Protein AF-F3GBC5-F1 (afdb_monomer)

Structure (mmCIF, N/CA/C/O backbone):
data_AF-F3GBC5-F1
#
_entry.id   AF-F3GBC5-F1
#
loop_
_atom_site.group_PDB
_atom_site.id
_atom_site.type_symbol
_atom_site.label_atom_id
_atom_site.label_alt_id
_atom_site.label_comp_id
_atom_site.label_asym_id
_atom_site.label_entity_id
_atom_site.label_seq_id
_atom_site.pdbx_PDB_ins_code
_atom_site.Cartn_x
_atom_site.Cartn_y
_atom_site.Cartn_z
_atom_site.occupancy
_atom_site.B_iso_or_equiv
_atom_site.auth_seq_id
_atom_site.auth_comp_id
_atom_site.auth_asym_id
_atom_site.auth_atom_id
_atom_site.pdbx_PDB_model_num
ATOM 1 N N . MET A 1 1 ? -7.326 -2.769 8.605 1.00 95.69 1 MET A N 1
ATOM 2 C CA . MET A 1 1 ? -7.092 -1.473 7.937 1.00 95.69 1 MET A CA 1
ATOM 3 C C . MET A 1 1 ? -6.368 -1.726 6.631 1.00 95.69 1 MET A C 1
ATOM 5 O O . MET A 1 1 ? -5.532 -2.633 6.591 1.00 95.69 1 MET A O 1
ATOM 9 N N . ILE A 1 2 ? -6.704 -0.958 5.600 1.00 98.06 2 ILE A N 1
ATOM 10 C CA . ILE A 1 2 ? -6.053 -0.995 4.289 1.00 98.06 2 ILE A CA 1
ATOM 11 C C . ILE A 1 2 ? -5.337 0.330 4.050 1.00 98.06 2 ILE A C 1
ATOM 13 O O . ILE A 1 2 ? -5.865 1.390 4.390 1.00 98.06 2 ILE A O 1
ATOM 17 N N . TRP A 1 3 ? -4.138 0.267 3.484 1.00 98.31 3 TRP A N 1
ATOM 18 C CA . TRP A 1 3 ? -3.339 1.444 3.184 1.00 98.31 3 TRP A CA 1
ATOM 19 C C . TRP A 1 3 ? -2.966 1.498 1.703 1.00 98.31 3 TRP A C 1
ATOM 21 O O . TRP A 1 3 ? -2.251 0.633 1.202 1.00 98.31 3 TRP A O 1
ATOM 31 N N . PHE A 1 4 ? -3.441 2.534 1.014 1.00 97.56 4 PHE A N 1
ATOM 32 C CA . PHE A 1 4 ? -3.030 2.887 -0.340 1.00 97.56 4 PHE A CA 1
ATOM 33 C C . PHE A 1 4 ? -1.811 3.810 -0.293 1.00 97.56 4 PHE A C 1
ATOM 35 O O . PHE A 1 4 ? -1.928 4.986 0.059 1.00 97.56 4 PHE A O 1
ATOM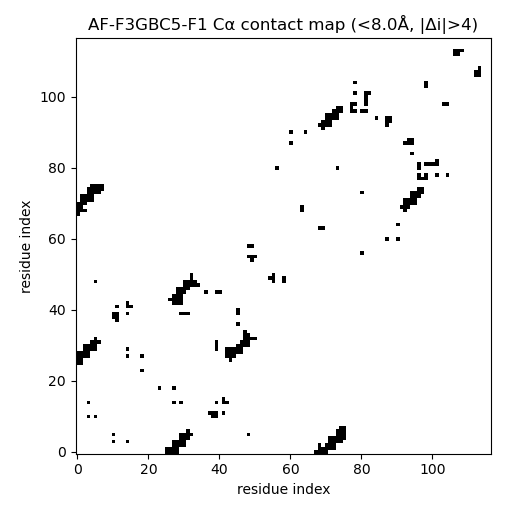 42 N N . LEU A 1 5 ? -0.648 3.276 -0.659 1.00 97.19 5 LEU A N 1
ATOM 43 C CA . LEU A 1 5 ? 0.555 4.077 -0.878 1.00 97.19 5 LEU A CA 1
ATOM 44 C C . LEU A 1 5 ? 0.396 4.937 -2.133 1.00 97.19 5 LEU A C 1
ATOM 46 O O . LEU A 1 5 ? -0.572 4.774 -2.883 1.00 97.19 5 LEU A O 1
ATOM 50 N N . GLU A 1 6 ? 1.355 5.830 -2.370 1.00 95.62 6 GLU A N 1
ATOM 51 C CA . GLU A 1 6 ? 1.394 6.697 -3.539 1.00 95.62 6 GLU A CA 1
ATOM 52 C C . GLU A 1 6 ? 1.035 5.916 -4.809 1.00 95.62 6 GLU A C 1
ATOM 54 O O . GLU A 1 6 ? 1.696 4.947 -5.196 1.00 95.62 6 GLU A O 1
ATOM 59 N N . GLY A 1 7 ? -0.052 6.345 -5.445 1.00 90.56 7 GLY A N 1
ATOM 60 C CA . GLY A 1 7 ? -0.578 5.740 -6.657 1.00 90.56 7 GLY A CA 1
ATOM 61 C C . GLY A 1 7 ? -0.286 6.575 -7.899 1.00 90.56 7 GLY A C 1
ATOM 62 O O . GLY A 1 7 ? 0.519 7.507 -7.901 1.00 90.56 7 GLY A O 1
ATOM 63 N N . GLN A 1 8 ? -0.959 6.225 -8.992 1.00 85.44 8 GLN A N 1
ATOM 64 C CA . GLN A 1 8 ? -1.027 7.070 -10.187 1.00 85.44 8 GLN A CA 1
ATOM 65 C C . GLN A 1 8 ? -2.085 8.172 -10.001 1.00 85.44 8 GLN A C 1
ATOM 67 O O . GLN A 1 8 ? -2.674 8.313 -8.930 1.00 85.44 8 GLN A O 1
ATOM 72 N N . SER A 1 9 ? -2.364 8.946 -11.054 1.00 84.31 9 SER A N 1
ATOM 73 C CA . SER A 1 9 ? -3.384 10.006 -11.029 1.00 84.31 9 SER A CA 1
ATOM 74 C C . SER A 1 9 ? -4.768 9.532 -10.574 1.00 84.31 9 SER A C 1
ATOM 76 O O . SER A 1 9 ? -5.513 10.336 -10.031 1.00 84.31 9 SER A O 1
ATOM 78 N N . SER A 1 10 ? -5.078 8.243 -10.738 1.00 87.62 10 SER A N 1
ATOM 79 C CA . SER A 1 10 ? -6.343 7.615 -10.345 1.00 87.62 10 SER A CA 1
ATOM 80 C C . SER A 1 10 ? -6.451 7.250 -8.856 1.00 87.62 10 SER A C 1
ATOM 82 O O . SER A 1 10 ? -7.378 6.545 -8.461 1.00 87.62 10 SER A O 1
ATOM 84 N N . GLN A 1 11 ? -5.478 7.623 -8.013 1.00 92.56 11 GLN A N 1
ATOM 85 C CA . GLN A 1 11 ? -5.460 7.210 -6.603 1.00 92.56 11 GLN A CA 1
ATOM 86 C C . GLN A 1 11 ? -6.709 7.687 -5.844 1.00 92.56 11 GLN A C 1
ATOM 88 O O . GLN A 1 11 ? -7.234 6.940 -5.020 1.00 92.56 11 GLN A O 1
ATOM 93 N N . ARG A 1 12 ? -7.226 8.884 -6.156 1.00 94.94 12 ARG A N 1
ATOM 94 C CA . ARG A 1 12 ? -8.459 9.415 -5.555 1.00 94.94 12 ARG A CA 1
ATOM 95 C C . ARG A 1 12 ? -9.647 8.492 -5.833 1.00 94.94 12 ARG A C 1
ATOM 97 O O . ARG A 1 12 ? -10.371 8.120 -4.914 1.00 94.94 12 ARG A O 1
ATOM 104 N N . GLU A 1 13 ? -9.824 8.105 -7.090 1.00 95.75 13 GLU A N 1
ATOM 105 C CA . GLU A 1 13 ? -10.915 7.249 -7.549 1.00 95.75 13 GLU A CA 1
ATOM 106 C C . GLU A 1 13 ? -10.801 5.842 -6.956 1.00 95.75 13 GLU A C 1
ATOM 108 O O . GLU A 1 13 ? -11.810 5.259 -6.572 1.00 95.75 13 GLU A O 1
ATOM 113 N N . VAL A 1 14 ? -9.579 5.317 -6.810 1.00 94.56 14 VAL A N 1
ATOM 114 C CA . VAL A 1 14 ? -9.336 4.032 -6.135 1.00 94.56 14 VAL A CA 1
ATOM 115 C C . VAL A 1 14 ? -9.748 4.093 -4.663 1.00 94.56 14 VAL A C 1
ATOM 117 O O . VAL A 1 14 ? -10.412 3.176 -4.185 1.00 94.56 14 VAL A O 1
ATOM 120 N N . ILE A 1 15 ? -9.405 5.170 -3.947 1.00 95.81 15 ILE A N 1
ATOM 121 C CA . ILE A 1 15 ? -9.807 5.361 -2.543 1.00 95.81 15 ILE A CA 1
ATOM 122 C C . ILE A 1 15 ? -11.333 5.444 -2.425 1.00 95.81 15 ILE A C 1
ATOM 124 O O . ILE A 1 15 ? -11.912 4.800 -1.552 1.00 95.81 15 ILE A O 1
ATOM 128 N N . MET A 1 16 ? -11.989 6.197 -3.314 1.00 96.31 16 MET A N 1
ATOM 129 C CA . MET A 1 16 ? -13.451 6.314 -3.338 1.00 96.31 16 MET A CA 1
ATOM 130 C C . MET A 1 16 ? -14.120 4.967 -3.632 1.00 96.31 16 MET A C 1
ATOM 132 O O . MET A 1 16 ? -14.988 4.541 -2.879 1.00 96.31 16 MET A O 1
ATOM 136 N N . GLY A 1 17 ? -13.657 4.245 -4.655 1.00 96.62 17 GLY A N 1
ATOM 137 C CA . GLY A 1 17 ? -14.180 2.917 -4.975 1.00 96.62 17 GLY A CA 1
ATOM 138 C C . GLY A 1 17 ? -13.964 1.910 -3.843 1.00 96.62 17 GLY A C 1
ATOM 139 O O . GLY A 1 17 ? -14.844 1.102 -3.556 1.00 96.62 17 GLY A O 1
ATOM 140 N N . ALA A 1 18 ? -12.827 1.983 -3.144 1.00 95.88 18 ALA A N 1
ATOM 141 C CA . ALA A 1 18 ? -12.584 1.173 -1.956 1.00 95.88 18 ALA A CA 1
ATOM 142 C C . ALA A 1 18 ? -13.547 1.534 -0.818 1.00 95.88 18 ALA A C 1
ATOM 144 O O . ALA A 1 18 ? -14.057 0.635 -0.155 1.00 95.88 18 ALA A O 1
ATOM 145 N N . ARG A 1 19 ? -13.832 2.823 -0.602 1.00 95.62 19 ARG A N 1
ATOM 146 C CA . ARG A 1 19 ? -14.814 3.258 0.398 1.00 95.62 19 ARG A CA 1
ATOM 147 C C . ARG A 1 19 ? -16.220 2.750 0.079 1.00 95.62 19 ARG A C 1
ATOM 149 O O . ARG A 1 19 ? -16.901 2.310 0.997 1.00 95.62 19 ARG A O 1
ATOM 156 N N . ASP A 1 20 ? -16.618 2.768 -1.188 1.00 97.12 20 ASP A N 1
ATOM 157 C CA . ASP A 1 20 ? -17.935 2.292 -1.621 1.00 97.12 20 ASP A CA 1
ATOM 158 C C . ASP A 1 20 ? -18.071 0.764 -1.511 1.00 97.12 20 ASP A C 1
ATOM 160 O O . ASP A 1 20 ? -19.148 0.248 -1.213 1.00 97.12 20 ASP A O 1
ATOM 164 N N . ALA A 1 21 ? -16.980 0.027 -1.739 1.00 97.19 21 ALA A N 1
ATOM 165 C CA . ALA A 1 21 ? -16.977 -1.435 -1.732 1.00 97.19 21 ALA A CA 1
ATOM 166 C C . ALA A 1 21 ? -16.755 -2.059 -0.343 1.00 97.19 21 ALA A C 1
ATOM 168 O O . ALA A 1 21 ? -17.142 -3.208 -0.113 1.00 97.19 21 ALA A O 1
ATOM 169 N N . LEU A 1 22 ? -16.091 -1.349 0.572 1.00 96.38 22 LEU A N 1
ATOM 170 C CA . LEU A 1 22 ? -15.701 -1.879 1.878 1.00 96.38 22 LEU A CA 1
ATOM 171 C C . LEU A 1 22 ? -16.693 -1.474 2.979 1.00 96.38 22 LEU A C 1
ATOM 173 O O . LEU A 1 22 ? -17.226 -0.365 2.967 1.00 96.38 22 LEU A O 1
ATOM 177 N N . PRO A 1 23 ? -16.899 -2.324 4.003 1.00 96.69 23 PRO A N 1
ATOM 178 C CA . PRO A 1 23 ? -17.664 -1.936 5.182 1.00 96.69 23 PRO A CA 1
ATOM 179 C C . PRO A 1 23 ? -17.080 -0.686 5.853 1.00 96.69 23 PRO A C 1
ATOM 181 O O . PRO A 1 23 ? -15.861 -0.532 5.935 1.00 96.69 23 PRO A O 1
ATOM 184 N N . ALA A 1 24 ? -17.936 0.156 6.437 1.00 94.25 24 ALA A N 1
ATOM 185 C CA . ALA A 1 24 ? -17.514 1.372 7.145 1.00 94.25 24 ALA A CA 1
ATOM 186 C C . ALA A 1 24 ? -16.543 1.111 8.317 1.00 94.25 24 ALA A C 1
ATOM 188 O O . ALA A 1 24 ? -15.801 2.002 8.716 1.00 94.25 24 ALA A O 1
ATOM 189 N N . SER A 1 25 ? -16.519 -0.112 8.857 1.00 96.00 25 SER A N 1
ATOM 190 C CA . SER A 1 25 ? -15.562 -0.536 9.887 1.00 96.00 25 SER A CA 1
ATOM 191 C C . SER A 1 25 ? -14.130 -0.710 9.366 1.00 96.00 25 SER A C 1
ATOM 193 O O . SER A 1 25 ? -13.192 -0.783 10.162 1.00 96.00 25 SER A O 1
ATOM 195 N N . VAL A 1 26 ? -13.930 -0.788 8.047 1.00 97.00 26 VAL A N 1
ATOM 196 C CA . VAL A 1 26 ? -12.598 -0.847 7.445 1.00 97.00 26 VAL A CA 1
ATOM 197 C C . VAL A 1 26 ? -12.049 0.567 7.311 1.00 97.00 26 VAL A C 1
ATOM 199 O O . VAL A 1 26 ? -12.502 1.354 6.477 1.00 97.00 26 VAL A O 1
ATOM 202 N N . GLN A 1 27 ? -11.031 0.868 8.119 1.00 97.88 27 GLN A N 1
ATOM 203 C CA . GLN A 1 27 ? -10.290 2.116 7.991 1.00 97.88 27 GLN A CA 1
ATOM 204 C C . GLN A 1 27 ? -9.411 2.098 6.734 1.00 97.88 27 GLN A C 1
ATOM 206 O O . GLN A 1 27 ? -8.677 1.125 6.499 1.00 97.88 27 GLN A O 1
ATOM 211 N N . ILE A 1 28 ? -9.484 3.184 5.968 1.00 98.31 28 ILE A N 1
ATOM 212 C CA . ILE A 1 28 ? -8.705 3.446 4.762 1.00 98.31 28 ILE A CA 1
ATOM 213 C C . ILE A 1 28 ? -7.673 4.525 5.078 1.00 98.31 28 ILE A C 1
ATOM 215 O O . ILE A 1 28 ? -8.014 5.636 5.482 1.00 98.31 28 ILE A O 1
ATOM 219 N N . ILE A 1 29 ? -6.409 4.191 4.851 1.00 98.31 29 ILE A N 1
ATOM 220 C CA . ILE A 1 29 ? -5.279 5.113 4.918 1.00 98.31 29 ILE A CA 1
ATOM 221 C C . ILE A 1 29 ? -4.820 5.384 3.486 1.00 98.31 29 ILE A C 1
ATOM 223 O O . ILE A 1 29 ? -4.782 4.468 2.660 1.00 98.31 29 ILE A O 1
ATOM 227 N N . ALA A 1 30 ? -4.449 6.623 3.190 1.00 97.62 30 ALA A N 1
ATOM 228 C CA . ALA A 1 30 ? -3.800 6.984 1.940 1.00 97.62 30 ALA A CA 1
ATOM 229 C C . ALA A 1 30 ? -2.535 7.793 2.200 1.00 97.62 30 ALA A C 1
ATOM 231 O O . ALA A 1 30 ? -2.476 8.600 3.128 1.00 97.62 30 ALA A O 1
ATOM 232 N N . SER A 1 31 ? -1.525 7.610 1.361 1.00 97.06 31 SER A N 1
ATOM 233 C CA . SER A 1 31 ? -0.312 8.413 1.425 1.00 97.06 31 SER A CA 1
ATOM 234 C C . SER A 1 31 ? 0.201 8.818 0.057 1.00 97.06 31 SER A C 1
ATOM 236 O O . SER A 1 31 ? -0.175 8.255 -0.973 1.00 97.06 31 SER A O 1
ATOM 238 N N . HIS A 1 32 ? 1.003 9.876 0.055 1.00 95.62 32 HIS A N 1
ATOM 239 C CA . HIS A 1 32 ? 1.622 10.426 -1.140 1.00 95.62 32 HIS A CA 1
ATOM 240 C C . HIS A 1 32 ? 2.922 11.146 -0.746 1.00 95.62 32 HIS A C 1
ATOM 242 O O . HIS A 1 32 ? 3.022 11.682 0.359 1.00 95.62 32 HIS A O 1
ATOM 248 N N . ARG A 1 33 ? 3.931 11.188 -1.630 1.00 94.44 33 ARG A N 1
ATOM 249 C CA . ARG A 1 33 ? 5.225 11.842 -1.320 1.00 94.44 33 ARG A CA 1
ATOM 250 C C . ARG A 1 33 ? 5.116 13.374 -1.234 1.00 94.44 33 ARG A C 1
ATOM 252 O O . ARG A 1 33 ? 5.864 14.049 -0.533 1.00 94.44 33 ARG A O 1
ATOM 259 N N . GLN A 1 34 ? 4.165 13.927 -1.984 1.00 92.94 34 GLN A N 1
ATOM 260 C CA . GLN A 1 34 ? 3.798 15.349 -2.000 1.00 92.94 34 GLN A CA 1
ATOM 261 C C . GLN A 1 34 ? 2.494 15.582 -1.232 1.00 92.94 34 GLN A C 1
ATOM 263 O O . GLN A 1 34 ? 1.632 14.703 -1.218 1.00 92.94 34 GLN A O 1
ATOM 268 N N . GLN A 1 35 ? 2.298 16.790 -0.698 1.00 89.00 35 GLN A N 1
ATOM 269 C CA . GLN A 1 35 ? 1.004 17.219 -0.160 1.00 89.00 35 GLN A CA 1
ATOM 270 C C . GLN A 1 35 ? -0.026 17.370 -1.285 1.00 89.00 35 GLN A C 1
ATOM 272 O O . GLN A 1 35 ? -0.050 18.376 -1.988 1.00 89.00 35 GLN A O 1
ATOM 277 N N . ARG A 1 36 ? -0.870 16.347 -1.446 1.00 89.56 36 ARG A N 1
ATOM 278 C CA . ARG A 1 36 ? -1.950 16.290 -2.439 1.00 89.56 36 ARG A CA 1
ATOM 279 C C . ARG A 1 36 ? -3.275 15.943 -1.771 1.00 89.56 36 ARG A C 1
ATOM 281 O O . ARG A 1 36 ? -3.764 14.817 -1.883 1.00 89.56 36 ARG A O 1
ATOM 288 N N . SER A 1 37 ? -3.831 16.887 -1.014 1.00 88.75 37 SER A N 1
ATOM 289 C CA . SER A 1 37 ? -5.086 16.685 -0.272 1.00 88.75 37 SER A CA 1
ATOM 290 C C . SER A 1 37 ? -6.272 16.392 -1.192 1.00 88.75 37 SER A C 1
ATOM 292 O O . SER A 1 37 ? -7.205 15.700 -0.792 1.00 88.75 37 SER A O 1
ATOM 294 N N . GLU A 1 38 ? -6.218 16.837 -2.446 1.00 90.06 38 GLU A N 1
ATOM 295 C CA . GLU A 1 38 ? -7.196 16.495 -3.471 1.00 90.06 38 GLU A CA 1
ATOM 296 C C . GLU A 1 38 ? -7.200 14.995 -3.811 1.00 90.06 38 GLU A C 1
ATOM 298 O O . GLU A 1 38 ? -8.236 14.471 -4.222 1.00 90.06 38 GLU A O 1
ATOM 303 N N . ILE A 1 39 ? -6.078 14.296 -3.593 1.00 89.75 39 ILE A N 1
ATOM 304 C CA . ILE A 1 39 ? -5.944 12.849 -3.795 1.00 89.75 39 ILE A CA 1
ATOM 305 C C . ILE A 1 39 ? -6.237 12.074 -2.512 1.00 89.75 39 ILE A C 1
ATOM 307 O O . ILE A 1 39 ? -7.070 11.170 -2.515 1.00 89.75 39 ILE A O 1
ATOM 311 N N . THR A 1 40 ? -5.550 12.405 -1.418 1.00 93.81 40 THR A N 1
ATOM 312 C CA . THR A 1 40 ? -5.593 11.605 -0.183 1.00 93.81 40 THR A CA 1
ATOM 313 C C . THR A 1 40 ? -6.768 11.954 0.725 1.00 93.81 40 THR A C 1
ATOM 315 O O . THR A 1 40 ? -7.128 11.156 1.584 1.00 93.81 40 THR A O 1
ATOM 318 N N . GLY A 1 41 ? -7.417 13.104 0.524 1.00 90.62 41 GLY A N 1
ATOM 319 C CA . GLY A 1 41 ? -8.468 13.625 1.405 1.00 90.62 41 GLY A CA 1
ATOM 320 C C . GLY A 1 41 ? -9.799 12.869 1.379 1.00 90.62 41 GLY A C 1
ATOM 321 O O . GLY A 1 41 ? -10.761 13.340 1.973 1.00 90.62 41 GLY A O 1
ATOM 322 N N . GLN A 1 42 ? -9.901 11.751 0.657 1.00 91.69 42 GLN A N 1
ATOM 323 C CA . GLN A 1 42 ? -11.048 10.832 0.734 1.00 91.69 42 GLN A CA 1
ATOM 324 C C . GLN A 1 42 ? -10.786 9.633 1.662 1.00 91.69 42 GLN A C 1
ATOM 326 O O . GLN A 1 42 ? -11.696 8.851 1.925 1.00 91.69 42 GLN A O 1
ATOM 331 N N . ALA A 1 43 ? -9.551 9.469 2.144 1.00 96.38 43 ALA A N 1
ATOM 332 C CA . ALA A 1 43 ? -9.199 8.462 3.136 1.00 96.38 43 ALA A CA 1
ATOM 333 C C . ALA A 1 43 ? -9.517 8.956 4.555 1.00 96.38 43 ALA A C 1
ATOM 335 O O . ALA A 1 43 ? -9.614 10.158 4.799 1.00 96.38 43 ALA A O 1
ATOM 336 N N . ASP A 1 44 ? -9.616 8.029 5.508 1.00 97.25 44 ASP A N 1
ATOM 337 C CA . ASP A 1 44 ? -9.821 8.378 6.921 1.00 97.25 44 ASP A CA 1
ATOM 338 C C . ASP A 1 44 ? -8.552 8.985 7.531 1.00 97.25 44 ASP A C 1
ATOM 340 O O . ASP A 1 44 ? -8.615 9.789 8.459 1.00 97.25 44 ASP A O 1
ATOM 344 N N . VAL A 1 45 ? -7.389 8.573 7.018 1.00 96.69 45 VAL A N 1
ATOM 345 C CA . VAL A 1 45 ? -6.072 9.070 7.421 1.00 96.69 45 VAL A CA 1
ATOM 346 C C . VAL A 1 45 ? -5.245 9.352 6.173 1.00 96.69 45 VAL A C 1
ATOM 348 O O . VAL A 1 45 ? -5.097 8.486 5.310 1.00 96.69 45 VAL A O 1
ATOM 351 N N . ALA A 1 46 ? -4.671 10.552 6.105 1.00 96.56 46 ALA A N 1
ATOM 352 C CA . ALA A 1 46 ? -3.717 10.947 5.078 1.00 96.56 46 ALA A CA 1
ATOM 353 C C . ALA A 1 46 ? -2.310 11.055 5.684 1.00 96.56 46 ALA A C 1
ATOM 355 O O . ALA A 1 46 ? -2.120 11.751 6.681 1.00 96.56 46 ALA A O 1
ATOM 356 N N . LEU A 1 47 ? -1.328 10.388 5.079 1.00 97.12 47 LEU A N 1
ATOM 357 C CA . LEU A 1 47 ? 0.077 10.427 5.497 1.00 97.12 47 LEU A CA 1
ATOM 358 C C . LEU A 1 47 ? 0.965 10.973 4.375 1.00 97.12 47 LEU A C 1
ATOM 360 O O . LEU A 1 47 ? 0.612 10.910 3.195 1.00 97.12 47 LEU A O 1
ATOM 364 N N . GLN A 1 48 ? 2.141 11.476 4.740 1.00 96.69 48 GLN A N 1
ATOM 365 C CA . GLN A 1 48 ? 3.155 11.903 3.782 1.00 96.69 48 GLN A CA 1
ATOM 366 C C . GLN A 1 48 ? 4.300 10.891 3.740 1.00 96.69 48 GLN A C 1
ATOM 368 O O . GLN A 1 48 ? 4.888 10.577 4.770 1.00 96.69 48 GLN A O 1
ATOM 373 N N . GLU A 1 49 ? 4.601 10.388 2.545 1.00 96.75 49 GLU A N 1
ATOM 374 C CA . GLU A 1 49 ? 5.701 9.445 2.321 1.00 96.75 49 GLU A CA 1
ATOM 375 C C . GLU A 1 49 ? 7.056 10.161 2.217 1.00 96.75 49 GLU A C 1
ATOM 377 O O . GLU A 1 49 ? 7.121 11.250 1.633 1.00 96.75 49 GLU A O 1
ATOM 382 N N . PRO A 1 50 ? 8.155 9.523 2.666 1.00 96.38 50 PRO A N 1
ATOM 383 C CA . PRO A 1 50 ? 9.507 9.944 2.316 1.00 96.38 50 PRO A CA 1
ATOM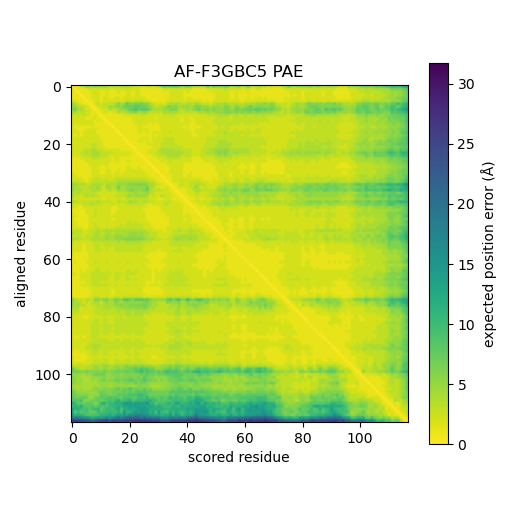 384 C C . PRO A 1 50 ? 9.725 9.984 0.799 1.00 96.38 50 PRO A C 1
ATOM 386 O O . PRO A 1 50 ? 9.179 9.174 0.044 1.00 96.38 50 PRO A O 1
ATOM 389 N N . VAL A 1 51 ? 10.537 10.930 0.324 1.00 92.94 51 VAL A N 1
ATOM 390 C CA . VAL A 1 51 ? 10.824 11.070 -1.115 1.00 92.94 51 VAL A CA 1
ATOM 391 C C . VAL A 1 51 ? 11.737 9.951 -1.605 1.00 92.94 51 VAL A C 1
ATOM 393 O O . VAL A 1 51 ? 11.507 9.444 -2.704 1.00 92.94 51 VAL A O 1
ATOM 396 N N . ASP A 1 52 ? 12.721 9.571 -0.792 1.00 94.19 52 ASP A N 1
ATOM 397 C CA . ASP A 1 52 ? 13.650 8.482 -1.073 1.00 94.19 52 ASP A CA 1
ATOM 398 C C . ASP A 1 52 ? 12.962 7.114 -0.965 1.00 94.19 52 ASP A C 1
ATOM 400 O O . ASP A 1 52 ? 12.129 6.894 -0.086 1.00 94.19 52 ASP A O 1
ATOM 404 N N . ASN A 1 53 ? 13.278 6.200 -1.882 1.00 89.69 53 ASN A N 1
ATOM 405 C CA . ASN A 1 53 ? 12.596 4.910 -1.951 1.00 89.69 53 ASN A CA 1
ATOM 406 C C . ASN A 1 53 ? 13.050 3.944 -0.847 1.00 89.69 53 ASN A C 1
ATOM 408 O O . ASN A 1 53 ? 12.211 3.211 -0.321 1.00 89.69 53 ASN A O 1
ATOM 412 N N . ASP A 1 54 ? 14.337 3.937 -0.491 1.00 87.06 54 ASP A N 1
ATOM 413 C CA . ASP A 1 54 ? 14.862 3.050 0.551 1.00 87.06 54 ASP A CA 1
ATOM 414 C C . ASP A 1 54 ? 14.316 3.479 1.918 1.00 87.06 54 ASP A C 1
ATOM 416 O O . ASP A 1 54 ? 13.744 2.661 2.645 1.00 87.06 54 ASP A O 1
ATOM 420 N N . GLU A 1 55 ? 14.360 4.784 2.213 1.00 94.94 55 GLU A N 1
ATOM 421 C CA . GLU A 1 55 ? 13.745 5.360 3.417 1.00 94.94 55 GLU A CA 1
ATOM 422 C C . GLU A 1 55 ? 12.242 5.053 3.479 1.00 94.94 55 GLU A C 1
ATOM 424 O O . GLU A 1 55 ? 11.692 4.719 4.533 1.00 94.94 55 GLU A O 1
ATOM 429 N N . ARG A 1 56 ? 11.560 5.119 2.330 1.00 95.31 56 ARG A N 1
ATOM 430 C CA . ARG A 1 56 ? 10.124 4.864 2.242 1.00 95.31 56 ARG A CA 1
ATOM 431 C C . ARG A 1 56 ? 9.756 3.430 2.603 1.00 95.31 56 ARG A C 1
ATOM 433 O O . ARG A 1 56 ? 8.730 3.247 3.250 1.00 95.31 56 ARG A O 1
ATOM 440 N N . ILE A 1 57 ? 10.538 2.417 2.227 1.00 95.50 57 ILE A N 1
ATOM 441 C CA . ILE A 1 57 ? 10.223 1.020 2.587 1.00 95.50 57 ILE A CA 1
ATOM 442 C C . ILE A 1 57 ? 10.256 0.834 4.102 1.00 95.50 57 ILE A C 1
ATOM 444 O O . ILE A 1 57 ? 9.308 0.293 4.678 1.00 95.50 57 ILE A O 1
ATOM 448 N N . ASP A 1 58 ? 11.313 1.317 4.749 1.00 96.50 58 ASP A N 1
ATOM 449 C CA . ASP A 1 58 ? 11.469 1.214 6.200 1.00 96.50 58 ASP A CA 1
ATOM 450 C C . ASP A 1 58 ? 10.370 1.990 6.927 1.00 96.50 58 ASP A C 1
ATOM 452 O O . ASP A 1 58 ? 9.745 1.481 7.865 1.00 96.50 58 ASP A O 1
ATOM 456 N N . TRP A 1 59 ? 10.064 3.191 6.434 1.00 97.81 59 TRP A N 1
ATOM 457 C CA . TRP A 1 59 ? 8.971 4.006 6.939 1.00 97.81 59 TRP A CA 1
ATOM 458 C C . TRP A 1 59 ? 7.608 3.321 6.788 1.00 97.81 59 TRP A C 1
ATOM 460 O O . TRP A 1 59 ? 6.812 3.355 7.729 1.00 97.81 59 TRP A O 1
ATOM 470 N N . VAL A 1 60 ? 7.332 2.661 5.657 1.00 97.88 60 VAL A N 1
ATOM 471 C CA . VAL A 1 60 ? 6.079 1.922 5.442 1.00 97.88 60 VAL A CA 1
ATOM 472 C C . VAL A 1 60 ? 5.962 0.769 6.436 1.00 97.88 60 VAL A C 1
ATOM 474 O O . VAL A 1 60 ? 4.923 0.641 7.078 1.00 97.88 60 VAL A O 1
ATOM 477 N N . LEU A 1 61 ? 7.008 -0.044 6.612 1.00 97.69 61 LEU A N 1
ATOM 478 C CA . LEU A 1 61 ? 6.986 -1.170 7.556 1.00 97.69 61 LEU A CA 1
ATOM 479 C C . LEU A 1 61 ? 6.761 -0.689 8.996 1.00 97.69 61 LEU A C 1
ATOM 481 O O . LEU A 1 61 ? 5.898 -1.215 9.705 1.00 97.69 61 LEU A O 1
ATOM 485 N N . HIS A 1 62 ? 7.488 0.350 9.416 1.00 98.00 62 HIS A N 1
ATOM 486 C CA . HIS A 1 62 ? 7.348 0.931 10.749 1.00 98.00 62 HIS A CA 1
ATOM 487 C C . HIS A 1 62 ? 5.943 1.504 10.980 1.00 98.00 62 HIS A C 1
ATOM 489 O O . HIS A 1 62 ? 5.284 1.191 11.975 1.00 98.00 62 HIS A O 1
ATOM 495 N N . THR A 1 63 ? 5.467 2.322 10.042 1.00 98.31 63 THR A N 1
ATOM 496 C CA . THR A 1 63 ? 4.161 2.985 10.123 1.00 98.31 63 THR A CA 1
ATOM 497 C C . THR A 1 63 ? 3.021 1.974 10.099 1.00 98.31 63 THR A C 1
ATOM 499 O O . THR A 1 63 ? 2.099 2.068 10.909 1.00 98.31 63 THR A O 1
ATOM 502 N N . ALA A 1 64 ? 3.103 0.960 9.234 1.00 98.06 64 ALA A N 1
ATOM 503 C CA . ALA A 1 64 ? 2.107 -0.099 9.146 1.00 98.06 64 ALA A CA 1
ATOM 504 C C . ALA A 1 64 ? 1.973 -0.861 10.469 1.00 98.06 64 ALA A C 1
ATOM 506 O O . ALA A 1 64 ? 0.855 -1.092 10.934 1.00 98.06 64 ALA A O 1
ATOM 507 N N . ARG A 1 65 ? 3.102 -1.184 11.112 1.00 96.88 65 ARG A N 1
ATOM 508 C CA . ARG A 1 65 ? 3.119 -1.826 12.430 1.00 96.88 65 ARG A CA 1
ATOM 509 C C . ARG A 1 65 ? 2.493 -0.932 13.500 1.00 96.88 65 ARG A C 1
ATOM 511 O O . ARG A 1 65 ? 1.644 -1.397 14.254 1.00 96.88 65 ARG A O 1
ATOM 518 N N . SER A 1 66 ? 2.888 0.340 13.543 1.00 97.44 66 SER A N 1
ATOM 519 C CA . SER A 1 66 ? 2.401 1.322 14.522 1.00 97.44 66 SER A CA 1
ATOM 520 C C . SER A 1 66 ? 0.885 1.533 14.436 1.00 97.44 66 SER A C 1
ATOM 522 O O . SER A 1 66 ? 0.196 1.573 15.452 1.00 97.44 66 SER A O 1
ATOM 524 N N . LEU A 1 67 ? 0.350 1.599 13.215 1.00 97.06 67 LEU A N 1
ATOM 525 C CA . LEU A 1 67 ? -1.073 1.834 12.966 1.00 97.06 67 LEU A CA 1
ATOM 526 C C . LEU A 1 67 ? -1.912 0.547 12.939 1.00 97.06 67 LEU A C 1
ATOM 528 O O . LEU A 1 67 ? -3.135 0.620 12.872 1.00 97.06 67 LEU A O 1
ATOM 532 N N . GLY A 1 68 ? -1.295 -0.637 12.981 1.00 96.69 68 GLY A N 1
ATOM 533 C CA . GLY A 1 68 ? -2.017 -1.909 12.880 1.00 96.69 68 GLY A CA 1
ATOM 534 C C . GLY A 1 68 ? -2.595 -2.178 11.483 1.00 96.69 68 GLY A C 1
ATOM 535 O O . GLY A 1 68 ? -3.642 -2.822 11.345 1.00 96.69 68 GLY A O 1
ATOM 536 N N . VAL A 1 69 ? -1.920 -1.692 10.438 1.00 98.00 69 VAL A N 1
ATOM 537 C CA . VAL A 1 69 ? -2.260 -1.984 9.039 1.00 98.00 69 VAL A CA 1
ATOM 538 C C . VAL A 1 69 ? -2.111 -3.480 8.769 1.00 98.00 69 VAL A C 1
ATOM 540 O O . VAL A 1 69 ? -1.248 -4.146 9.334 1.00 98.00 69 VAL A O 1
ATOM 543 N N . LYS A 1 70 ? -2.990 -4.019 7.918 1.00 97.25 70 LYS A N 1
ATOM 544 C CA . LYS A 1 70 ? -2.958 -5.429 7.500 1.00 97.25 70 LYS A CA 1
ATOM 545 C C . LYS A 1 70 ? -2.693 -5.590 6.012 1.00 97.25 70 LYS A C 1
ATOM 547 O O . LYS A 1 70 ? -1.954 -6.487 5.635 1.00 97.25 70 LYS A O 1
ATOM 552 N N . ILE A 1 71 ? -3.264 -4.706 5.196 1.00 97.94 71 ILE A N 1
ATOM 553 C CA . ILE A 1 71 ? -3.142 -4.749 3.738 1.00 97.94 71 ILE A CA 1
ATOM 554 C C . ILE A 1 71 ? -2.498 -3.454 3.257 1.00 97.94 71 ILE A C 1
ATOM 556 O O . ILE A 1 71 ? -2.941 -2.366 3.636 1.00 97.94 71 ILE A O 1
ATOM 560 N N . ILE A 1 72 ? -1.488 -3.578 2.402 1.00 97.94 72 ILE A N 1
ATOM 561 C CA . ILE A 1 72 ? -0.790 -2.464 1.759 1.00 97.94 72 ILE A CA 1
ATOM 562 C C . ILE A 1 72 ? -0.932 -2.600 0.248 1.00 97.94 72 ILE A C 1
ATOM 564 O O . ILE A 1 72 ? -0.594 -3.633 -0.327 1.00 97.94 72 ILE A O 1
ATOM 568 N N . VAL A 1 73 ? -1.402 -1.536 -0.395 1.00 97.19 73 VAL A N 1
ATOM 569 C CA . VAL A 1 73 ? -1.541 -1.437 -1.848 1.00 97.19 73 VAL A CA 1
ATOM 570 C C . VAL A 1 73 ? -0.504 -0.447 -2.371 1.00 97.19 73 VAL A C 1
ATOM 572 O O . VAL A 1 73 ? -0.631 0.762 -2.179 1.00 97.19 73 VAL A O 1
ATOM 575 N N . ALA A 1 74 ? 0.529 -0.966 -3.031 1.00 95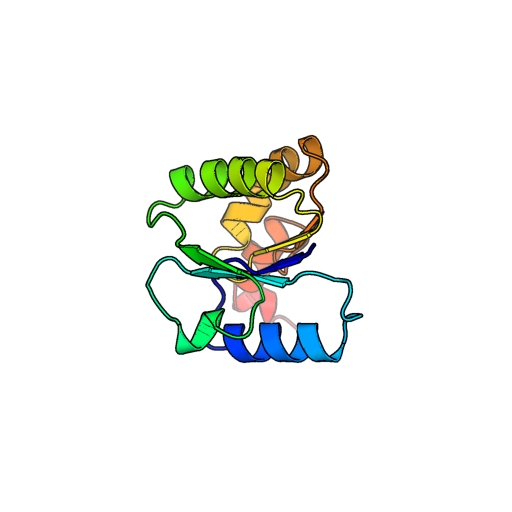.12 74 ALA A N 1
ATOM 576 C CA . ALA A 1 74 ? 1.604 -0.205 -3.655 1.00 95.12 74 ALA A CA 1
ATOM 577 C C . ALA A 1 74 ? 1.289 0.039 -5.141 1.00 95.12 74 ALA A C 1
ATOM 579 O O . ALA A 1 74 ? 1.549 -0.814 -5.989 1.00 95.12 74 ALA A O 1
ATOM 580 N N . GLY A 1 75 ? 0.692 1.195 -5.455 1.00 83.69 75 GLY A N 1
ATOM 581 C CA . GLY A 1 75 ? 0.252 1.528 -6.819 1.00 83.69 75 GLY A CA 1
ATOM 582 C C . GLY A 1 75 ? 1.345 2.102 -7.730 1.00 83.69 75 GLY A C 1
ATOM 583 O O . GLY A 1 75 ? 1.284 1.957 -8.952 1.00 83.69 75 GLY A O 1
ATOM 584 N N . ARG A 1 76 ? 2.354 2.765 -7.161 1.00 89.44 76 ARG A N 1
ATOM 585 C CA . ARG A 1 76 ? 3.540 3.264 -7.869 1.00 89.44 76 ARG A CA 1
ATOM 586 C C . ARG A 1 76 ? 4.764 2.476 -7.414 1.00 89.44 76 ARG A C 1
ATOM 588 O O . ARG A 1 76 ? 4.774 1.947 -6.310 1.00 89.44 76 ARG A O 1
ATOM 595 N N . ILE A 1 77 ? 5.785 2.392 -8.277 1.00 88.81 77 ILE A N 1
ATOM 596 C CA . ILE A 1 77 ? 7.040 1.654 -8.023 1.00 88.81 77 ILE A CA 1
ATOM 597 C C . ILE A 1 77 ? 6.804 0.221 -7.498 1.00 88.81 77 ILE A C 1
ATOM 599 O O . ILE A 1 77 ? 7.550 -0.270 -6.656 1.00 88.81 77 ILE A O 1
ATOM 603 N N . GLY A 1 78 ? 5.764 -0.461 -7.999 1.00 90.25 78 GLY A N 1
ATOM 604 C CA . GLY A 1 78 ? 5.342 -1.781 -7.515 1.00 90.25 78 GLY A CA 1
ATOM 605 C C . GLY A 1 78 ? 6.454 -2.832 -7.552 1.00 90.25 78 GLY A C 1
ATOM 606 O O . GLY A 1 78 ? 6.588 -3.597 -6.603 1.00 90.25 78 GLY A O 1
ATOM 607 N N . SER A 1 79 ? 7.322 -2.803 -8.569 1.00 91.44 79 SER A N 1
ATOM 608 C CA . SER A 1 79 ? 8.506 -3.669 -8.655 1.00 91.44 79 SER A CA 1
ATOM 609 C C . SER A 1 79 ? 9.476 -3.472 -7.484 1.00 91.44 79 SER A C 1
ATOM 611 O O . SER A 1 79 ? 10.045 -4.441 -6.987 1.00 91.44 79 SER A O 1
ATOM 613 N N . PHE A 1 80 ? 9.628 -2.246 -6.984 1.00 92.62 80 PHE A N 1
ATOM 614 C CA . PHE A 1 80 ? 10.492 -1.944 -5.846 1.00 92.62 80 PHE A CA 1
ATOM 615 C C . PHE A 1 80 ? 9.948 -2.552 -4.546 1.00 92.62 80 PHE A C 1
ATOM 617 O O . PHE A 1 80 ? 10.678 -3.210 -3.807 1.00 92.62 80 PHE A O 1
ATOM 624 N N . TYR A 1 81 ? 8.640 -2.420 -4.311 1.00 95.12 81 TYR A N 1
ATOM 625 C CA . TYR A 1 81 ? 7.963 -3.073 -3.1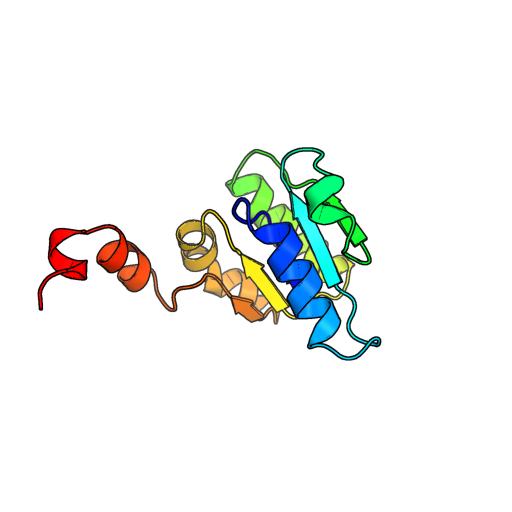86 1.00 95.12 81 TYR A CA 1
ATOM 626 C C . TYR A 1 81 ? 7.973 -4.598 -3.314 1.00 95.12 81 TYR A C 1
ATOM 628 O 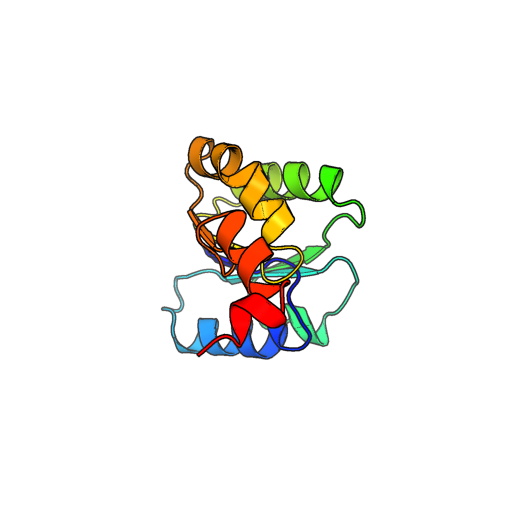O . TYR A 1 81 ? 8.227 -5.303 -2.339 1.00 95.12 81 TYR A O 1
ATOM 636 N N . GLU A 1 82 ? 7.752 -5.113 -4.522 1.00 95.56 82 GLU A N 1
ATOM 637 C CA . GLU A 1 82 ? 7.746 -6.546 -4.805 1.00 95.56 82 GLU A CA 1
ATOM 638 C C . GLU A 1 82 ? 9.099 -7.189 -4.476 1.00 95.56 82 GLU A C 1
ATOM 640 O O . GLU A 1 82 ? 9.148 -8.294 -3.941 1.00 95.56 82 GLU A O 1
ATOM 645 N N . ALA A 1 83 ? 10.209 -6.483 -4.724 1.00 94.69 83 ALA A N 1
ATOM 646 C CA . ALA A 1 83 ? 11.557 -6.963 -4.411 1.00 94.69 83 ALA A CA 1
ATOM 647 C C . ALA A 1 83 ? 11.765 -7.144 -2.900 1.00 94.69 83 ALA A C 1
ATOM 649 O O . ALA A 1 83 ? 12.586 -7.950 -2.471 1.00 94.69 83 ALA A O 1
ATOM 650 N N . GLN A 1 84 ? 10.989 -6.417 -2.093 1.00 95.44 84 GLN A N 1
ATOM 651 C CA . GLN A 1 84 ? 11.035 -6.432 -0.636 1.00 95.44 84 GLN A CA 1
ATOM 652 C C . GLN A 1 84 ? 9.899 -7.264 -0.014 1.00 95.44 84 GLN A C 1
ATOM 654 O O . GLN A 1 84 ? 9.779 -7.288 1.211 1.00 95.44 84 GLN A O 1
ATOM 659 N N . ARG A 1 85 ? 9.080 -7.981 -0.807 1.00 96.06 85 ARG A N 1
ATOM 660 C CA . ARG A 1 85 ? 7.878 -8.712 -0.346 1.00 96.06 85 ARG A CA 1
ATOM 661 C C . ARG A 1 85 ? 8.117 -9.578 0.891 1.00 96.06 85 ARG A C 1
ATOM 663 O O . ARG A 1 85 ? 7.285 -9.586 1.794 1.00 96.06 85 ARG A O 1
ATOM 670 N N . ALA A 1 86 ? 9.250 -10.275 0.959 1.00 96.69 86 ALA A N 1
ATOM 671 C CA . ALA A 1 86 ? 9.587 -11.132 2.097 1.00 96.69 86 ALA A CA 1
ATOM 672 C C . ALA A 1 86 ? 9.588 -10.371 3.437 1.00 96.69 86 ALA A C 1
ATOM 674 O O . ALA A 1 86 ? 9.156 -10.916 4.449 1.00 96.69 86 ALA A O 1
ATOM 675 N N . ARG A 1 87 ? 10.007 -9.098 3.441 1.00 97.06 87 ARG A N 1
ATOM 676 C CA . ARG A 1 87 ? 10.009 -8.241 4.636 1.00 97.06 87 ARG A CA 1
ATOM 677 C C . ARG A 1 87 ? 8.591 -7.895 5.086 1.00 97.06 87 ARG A C 1
ATOM 679 O O . ARG A 1 87 ? 8.311 -7.934 6.275 1.00 97.06 87 ARG A O 1
ATOM 686 N N . PHE A 1 88 ? 7.688 -7.621 4.146 1.00 97.38 88 PHE A N 1
ATOM 687 C CA . PHE A 1 88 ? 6.275 -7.363 4.44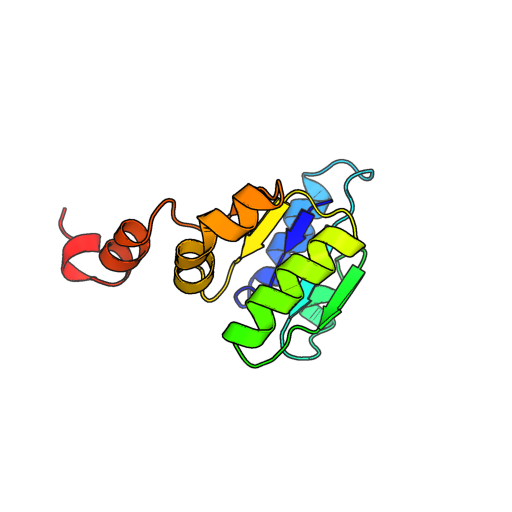3 1.00 97.38 88 PHE A CA 1
ATOM 688 C C . PHE A 1 88 ? 5.586 -8.607 5.014 1.00 97.38 88 PHE A C 1
ATOM 690 O O . PHE A 1 88 ? 4.916 -8.527 6.041 1.00 97.38 88 PHE A O 1
ATOM 697 N N . VAL A 1 89 ? 5.820 -9.774 4.407 1.00 96.88 89 VAL A N 1
ATOM 698 C CA . VAL A 1 89 ? 5.267 -11.052 4.886 1.00 96.88 89 VAL A CA 1
ATOM 699 C C . VAL A 1 89 ? 5.784 -11.399 6.284 1.00 96.88 89 VAL A C 1
ATOM 701 O O . VAL A 1 89 ? 5.007 -11.854 7.120 1.00 96.88 89 VAL A O 1
ATOM 704 N N . ALA A 1 90 ? 7.065 -11.146 6.573 1.00 97.25 90 ALA A N 1
ATOM 705 C CA . ALA A 1 90 ? 7.643 -11.374 7.900 1.00 97.25 90 ALA A CA 1
ATOM 706 C C . ALA A 1 90 ? 6.978 -10.527 9.005 1.00 97.25 90 ALA A C 1
ATOM 708 O O . ALA A 1 90 ? 6.919 -10.957 10.154 1.00 97.25 90 ALA A O 1
ATOM 709 N N . GLU A 1 91 ? 6.431 -9.360 8.656 1.00 96.06 91 GLU A N 1
ATOM 710 C CA . GLU A 1 91 ? 5.655 -8.490 9.553 1.00 96.06 91 GLU A CA 1
ATOM 711 C C . GLU A 1 91 ? 4.154 -8.848 9.592 1.00 96.06 91 GLU A C 1
ATOM 713 O O . GLU A 1 91 ? 3.368 -8.182 10.269 1.00 96.06 91 GLU A O 1
ATOM 718 N N . GLY A 1 92 ? 3.729 -9.887 8.865 1.00 96.81 92 GLY A N 1
ATOM 719 C CA . GLY A 1 92 ? 2.324 -10.280 8.747 1.00 96.81 92 GLY A CA 1
ATOM 720 C C . GLY A 1 92 ? 1.477 -9.298 7.931 1.00 96.81 92 GLY A C 1
ATOM 721 O O . GLY A 1 92 ? 0.285 -9.150 8.211 1.00 96.81 92 GLY A O 1
ATOM 722 N N . LEU A 1 93 ? 2.092 -8.600 6.968 1.00 97.81 93 LEU A N 1
ATOM 723 C CA . LEU A 1 93 ? 1.430 -7.663 6.059 1.00 97.81 93 LEU A CA 1
ATOM 724 C C . LEU A 1 93 ? 1.135 -8.329 4.710 1.00 97.81 93 LEU A C 1
ATOM 726 O O . LEU A 1 93 ? 2.025 -8.909 4.082 1.00 97.81 93 LEU A O 1
ATOM 730 N N . ASP A 1 94 ? -0.087 -8.144 4.217 1.00 97.31 94 ASP A N 1
ATOM 731 C CA . ASP A 1 94 ? -0.479 -8.518 2.861 1.00 97.31 94 ASP A CA 1
ATOM 732 C C . ASP A 1 94 ? -0.130 -7.385 1.889 1.00 97.31 94 ASP A C 1
ATOM 734 O O . ASP A 1 94 ? -0.728 -6.305 1.912 1.00 97.31 94 ASP A O 1
ATOM 738 N N . LEU A 1 95 ? 0.857 -7.632 1.027 1.00 97.25 95 LEU A N 1
ATOM 739 C CA . LEU A 1 95 ? 1.351 -6.659 0.053 1.00 97.25 95 LEU A CA 1
ATOM 740 C C . LEU A 1 95 ? 0.759 -6.900 -1.345 1.00 97.25 95 LEU A C 1
ATOM 742 O O . LEU A 1 95 ? 0.965 -7.958 -1.947 1.00 97.25 95 LEU A O 1
ATOM 746 N N . VAL A 1 96 ? 0.109 -5.879 -1.901 1.00 95.88 96 VAL A N 1
ATOM 747 C CA . VAL A 1 96 ? -0.434 -5.849 -3.266 1.00 95.88 96 VAL A CA 1
ATOM 748 C C . VAL A 1 96 ? 0.357 -4.842 -4.099 1.00 95.88 96 VAL A C 1
ATOM 750 O O . VAL A 1 96 ? 0.335 -3.652 -3.802 1.00 95.88 96 VAL A O 1
ATOM 753 N N . THR A 1 97 ? 1.038 -5.299 -5.150 1.00 94.69 97 THR A N 1
ATOM 754 C CA . THR A 1 97 ? 1.908 -4.458 -6.005 1.00 94.69 97 THR A CA 1
ATOM 755 C C . THR A 1 97 ? 1.419 -4.351 -7.454 1.00 94.69 97 THR A C 1
ATOM 757 O O . THR A 1 97 ? 2.028 -3.656 -8.262 1.00 94.69 97 THR A O 1
ATOM 760 N N . GLY A 1 98 ? 0.332 -5.049 -7.808 1.00 88.31 98 GLY A N 1
ATOM 761 C CA . GLY A 1 98 ? -0.154 -5.176 -9.189 1.00 88.31 98 GLY A CA 1
ATOM 762 C C . GLY A 1 98 ? 0.528 -6.286 -10.002 1.00 88.31 98 GLY A C 1
ATOM 763 O O . GLY A 1 98 ? 0.041 -6.627 -11.075 1.00 88.31 98 GLY A O 1
ATOM 764 N N . GLY A 1 99 ? 1.595 -6.895 -9.474 1.00 86.94 99 GLY A N 1
ATOM 765 C CA . GLY A 1 99 ? 2.214 -8.114 -9.993 1.00 86.94 99 GLY A CA 1
ATOM 766 C C . GLY A 1 99 ? 2.460 -9.120 -8.868 1.00 86.94 99 GLY A C 1
ATOM 767 O O . GLY A 1 99 ? 2.424 -8.769 -7.692 1.00 86.94 99 GLY A O 1
ATOM 768 N N . THR A 1 100 ? 2.686 -10.386 -9.209 1.00 85.12 100 THR A N 1
ATOM 769 C CA . THR A 1 100 ? 2.946 -11.446 -8.211 1.00 85.12 100 THR A CA 1
ATOM 770 C C . THR A 1 100 ? 4.407 -11.888 -8.181 1.00 85.12 100 THR A C 1
ATOM 772 O O . THR A 1 100 ? 4.753 -12.836 -7.480 1.00 85.12 100 THR A O 1
ATOM 775 N N . SER A 1 101 ? 5.260 -11.261 -8.995 1.00 88.62 101 SER A N 1
ATOM 776 C CA . SER A 1 101 ? 6.693 -11.538 -9.068 1.00 88.62 101 SER A CA 1
ATOM 777 C C . SER A 1 101 ? 7.436 -10.403 -9.773 1.00 88.62 101 SER A C 1
ATOM 779 O O . SER A 1 101 ? 6.848 -9.672 -10.570 1.00 88.62 101 SER A O 1
ATOM 781 N N . GLN A 1 102 ? 8.754 -10.317 -9.566 1.00 90.31 102 GLN A N 1
ATOM 782 C CA . GLN A 1 102 ? 9.632 -9.443 -10.362 1.00 90.31 102 GLN A CA 1
ATOM 783 C C . GLN A 1 102 ? 9.498 -9.696 -11.866 1.00 90.31 102 GLN A C 1
ATOM 785 O O . GLN A 1 102 ? 9.466 -8.754 -12.653 1.00 90.31 102 GLN A O 1
ATOM 790 N N . GLN A 1 103 ? 9.352 -10.965 -12.257 1.00 87.19 103 GLN A N 1
ATOM 791 C CA . GLN A 1 103 ? 9.181 -11.349 -13.655 1.00 87.19 103 GLN A CA 1
ATOM 792 C C . GLN A 1 103 ? 7.927 -10.721 -14.272 1.00 87.19 103 GLN A C 1
ATOM 794 O O . GLN A 1 103 ? 7.971 -10.302 -15.421 1.00 87.19 103 GLN A O 1
ATOM 799 N N . THR A 1 104 ? 6.843 -10.582 -13.498 1.00 87.44 104 THR A N 1
ATOM 800 C CA . THR A 1 104 ? 5.611 -9.925 -13.968 1.00 87.44 104 THR A CA 1
ATOM 801 C C . THR A 1 104 ? 5.899 -8.501 -14.443 1.00 87.44 104 THR A C 1
ATOM 803 O O . THR A 1 104 ? 5.437 -8.096 -15.504 1.00 87.44 104 THR A O 1
ATOM 806 N N . PHE A 1 105 ? 6.703 -7.750 -13.687 1.00 87.62 105 PHE A N 1
ATOM 807 C CA . PHE A 1 105 ? 7.070 -6.383 -14.054 1.00 87.62 105 PHE A CA 1
ATOM 808 C C . PHE A 1 105 ? 8.011 -6.351 -15.263 1.00 87.62 105 PHE A C 1
ATOM 810 O O . PHE A 1 105 ? 7.789 -5.561 -16.173 1.00 87.62 105 PHE A O 1
ATOM 817 N N . MET A 1 106 ? 8.999 -7.252 -15.323 1.00 86.25 106 MET A N 1
ATOM 818 C CA . MET A 1 106 ? 9.898 -7.365 -16.482 1.00 86.25 106 MET A CA 1
ATOM 819 C C . MET A 1 106 ? 9.138 -7.672 -17.780 1.00 86.25 106 MET A C 1
ATOM 821 O O . MET A 1 106 ? 9.458 -7.121 -18.829 1.00 86.25 106 MET A O 1
ATOM 825 N N . ASP A 1 107 ? 8.134 -8.545 -17.710 1.00 86.44 107 ASP A N 1
ATOM 826 C CA . ASP A 1 107 ? 7.355 -8.974 -18.872 1.00 86.44 107 ASP A CA 1
ATOM 827 C C . ASP A 1 107 ? 6.406 -7.879 -19.367 1.00 86.44 107 ASP A C 1
ATOM 829 O O . ASP A 1 107 ? 6.210 -7.747 -20.572 1.00 86.44 107 ASP A O 1
ATOM 833 N N . VAL A 1 108 ? 5.838 -7.083 -18.455 1.00 85.25 108 VAL A N 1
ATOM 834 C CA . VAL A 1 108 ? 4.970 -5.944 -18.797 1.00 85.25 108 VAL A CA 1
ATOM 835 C C . VAL A 1 108 ? 5.774 -4.766 -19.358 1.00 85.25 108 VAL A C 1
ATOM 837 O O . VAL A 1 108 ? 5.305 -4.095 -20.279 1.00 85.25 108 VAL A O 1
ATOM 840 N N . ASP A 1 109 ? 6.982 -4.522 -18.845 1.00 84.56 109 ASP A N 1
ATOM 841 C CA . ASP A 1 109 ? 7.853 -3.447 -19.339 1.00 84.56 109 ASP A CA 1
ATOM 842 C C . ASP A 1 109 ? 8.460 -3.773 -20.717 1.00 84.56 109 ASP A C 1
ATOM 844 O O . ASP A 1 109 ? 8.693 -2.870 -21.532 1.00 84.56 109 ASP A O 1
ATOM 848 N N . ASP A 1 110 ? 8.667 -5.057 -21.030 1.00 86.12 110 ASP A N 1
ATOM 849 C CA . ASP A 1 110 ? 9.041 -5.499 -22.372 1.00 86.12 110 ASP A CA 1
ATOM 850 C C . ASP A 1 110 ? 7.819 -5.515 -23.300 1.00 86.12 110 ASP A C 1
ATOM 852 O O . ASP A 1 110 ? 7.123 -6.518 -23.461 1.00 86.12 110 ASP A O 1
ATOM 856 N N . LYS A 1 111 ? 7.588 -4.387 -23.979 1.00 82.69 111 LYS A N 1
ATOM 857 C CA . LYS A 1 111 ? 6.484 -4.228 -24.941 1.00 82.69 111 LYS A CA 1
ATOM 858 C C . LYS A 1 111 ? 6.435 -5.318 -26.012 1.00 82.69 111 LYS A C 1
ATOM 860 O O . LYS A 1 111 ? 5.339 -5.654 -26.459 1.00 82.69 111 LYS A O 1
ATOM 865 N N . SER A 1 112 ? 7.583 -5.847 -26.439 1.00 84.06 112 SER A N 1
ATOM 866 C CA . SER A 1 112 ? 7.635 -6.891 -27.468 1.00 84.06 112 SER A CA 1
ATOM 867 C C . SER A 1 112 ? 7.084 -8.203 -26.923 1.00 84.06 112 SER A C 1
ATOM 869 O O . SER A 1 112 ? 6.320 -8.873 -27.606 1.00 84.06 112 SER A O 1
ATOM 871 N N . ARG A 1 113 ? 7.426 -8.547 -25.677 1.00 79.62 113 ARG A N 1
ATOM 872 C CA . ARG A 1 113 ? 6.912 -9.747 -25.003 1.00 79.62 113 ARG A CA 1
ATOM 873 C C . ARG A 1 113 ? 5.465 -9.583 -24.556 1.00 79.62 113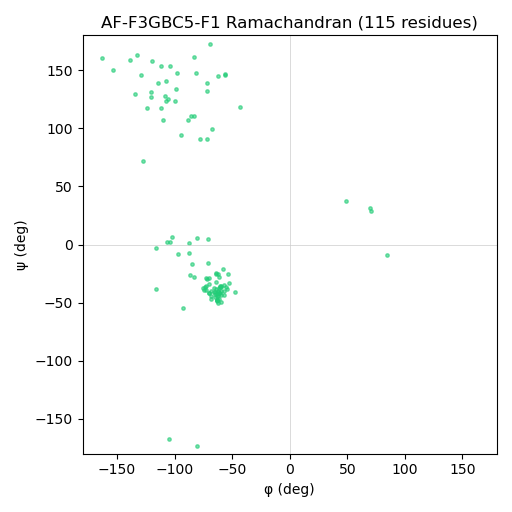 ARG A C 1
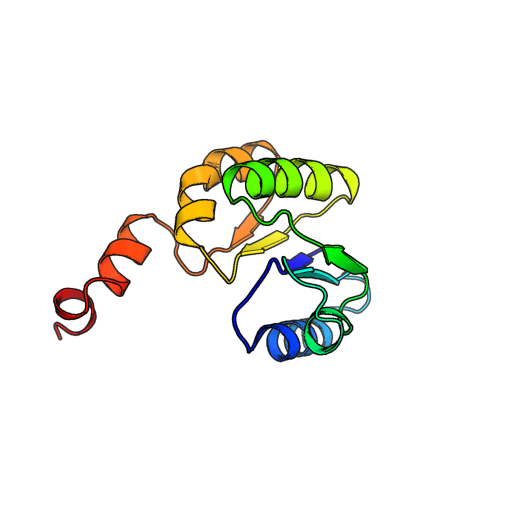ATOM 875 O O . ARG A 1 113 ? 4.684 -10.510 -24.719 1.00 79.62 113 ARG A O 1
ATOM 882 N N . PHE A 1 114 ? 5.094 -8.406 -24.059 1.00 80.12 114 PHE A N 1
ATOM 883 C CA . PHE A 1 114 ? 3.736 -8.123 -23.599 1.00 80.12 114 PHE A CA 1
ATOM 884 C C . PHE A 1 114 ? 2.690 -8.188 -24.724 1.00 80.12 114 PHE A C 1
ATOM 886 O O . PHE A 1 114 ? 1.545 -8.560 -24.483 1.00 80.12 114 PHE A O 1
ATOM 893 N N . THR A 1 115 ? 3.071 -7.824 -25.953 1.00 83.12 115 THR A N 1
ATOM 894 C CA . THR A 1 115 ? 2.159 -7.780 -27.112 1.00 83.12 115 THR A CA 1
ATOM 895 C C . THR A 1 115 ? 2.333 -8.942 -28.090 1.00 83.12 115 THR A C 1
ATOM 897 O O . THR A 1 115 ? 1.634 -8.983 -29.103 1.00 83.12 115 THR A O 1
ATOM 900 N N . ALA A 1 116 ? 3.232 -9.888 -27.799 1.00 71.62 116 ALA A N 1
ATOM 901 C CA . ALA A 1 116 ? 3.410 -11.093 -28.598 1.00 71.62 116 ALA A CA 1
ATOM 902 C C . ALA A 1 116 ? 2.210 -12.034 -28.393 1.00 71.62 116 ALA A C 1
ATOM 904 O O . ALA A 1 116 ? 2.189 -12.839 -27.463 1.00 71.62 116 ALA A O 1
ATOM 905 N N . ALA A 1 117 ? 1.198 -11.871 -29.246 1.00 59.75 117 ALA A N 1
ATOM 906 C CA . ALA A 1 117 ? 0.071 -12.786 -29.416 1.00 59.75 117 ALA A CA 1
ATOM 907 C C . ALA A 1 117 ? 0.402 -13.889 -30.430 1.00 59.75 117 ALA A C 1
ATOM 909 O O . ALA A 1 117 ? 1.094 -13.580 -31.430 1.00 59.75 117 ALA A O 1
#

Organism: NCBI:txid629263

pLDDT: mean 93.02, std 5.97, range [59.75, 98.31]

Mean predicted aligned error: 3.7 Å

Radius of gyration: 14.64 Å; Cα contacts (8 Å, |Δi|>4): 167; chains: 1; bounding box: 33×30×44 Å

Solvent-accessible surface area (backbone atoms only — not comparable to full-atom values): 6521 Å² total; per-residue (Å²): 67,41,34,40,41,40,46,58,95,59,40,34,58,51,45,49,52,48,58,74,73,44,63,87,87,57,49,38,34,20,33,26,65,60,99,47,61,89,44,29,65,75,34,83,39,68,49,76,41,58,82,50,68,72,60,28,52,57,48,48,56,52,49,32,62,76,72,58,46,39,37,40,38,33,61,43,69,21,60,64,53,53,77,46,42,69,64,40,48,74,73,65,32,47,78,43,34,94,54,95,47,65,64,49,50,56,42,60,70,35,58,68,66,61,66,65,122

Foldseek 3Di:
DEEEEAAPPCQQVVLVVCCVPDPPVDFYEYEDQDPDCVRGVSGPYYDHAPPDPVSRVVVCLVVCLVVVPAEYEARPPLLSVQVVVVVCVVSNHHYHSPDNHNVRVVQCVPPCNVPPD

Nearest PDB structures (foldseek):
  2pn1-assembly1_A-2  TM=7.803E-01  e=9.426E-04  Exiguobacterium sibiricum 255-15
  6ym1-assembly1_B  TM=4.994E-01  e=2.587E-01  Mycobacterium tuberculosis CDC1551
  6y1v-assembly1_B  TM=5.336E-01  e=5.009E-01  Mycobacterium tuberculosis CDC1551
  3u9e-assembly1_B  TM=6.031E-01  e=9.078E-01  Listeria monocytogenes EGD-e
  6y1u-assembly1_B  TM=5.597E-01  e=6.970E-01  Mycobacterium tuberculosis CDC1551

Secondary structure (DSSP, 8-state):
-EEE-S--TTHHHHHHHHHHHS-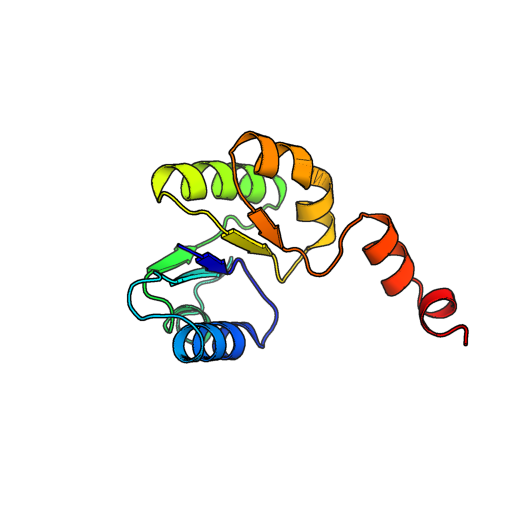TTS-EEEEESS--HHHHTTSSEEEE--SSHHHHHHHHHHHHHHHT--EEE--SSHHHHHHTHHHHHHTT-EEE-SSSSHHHHHHHH-HHHHT--

Sequence (117 aa):
MIWFLEGQSSQREVIMGARDALPASVQIIASHRQQRSEITGQADVALQEPVDNDERIDWVLHTARSLGVKIIVAGRIGSFYEAQRARFVAEGLDLVTGGTSQQTFMDVDDKSRFTAA